Protein AF-A0A496NFC3-F1 (afdb_monomer)

Sequence (60 aa):
MYICKTLIDNQCTEWVVYESILDTLAITVEDAQLITLAMVSLMLLAFVGGLIGKQMLNTR

Solvent-accessible surface area (backbone atoms only — not comparable to full-atom values): 3653 Å² total; per-residue (Å²): 97,78,43,75,75,39,74,55,95,91,38,73,78,38,79,41,80,50,75,50,72,66,62,75,64,50,73,47,75,66,56,50,50,53,52,50,50,53,52,53,52,52,53,50,52,53,50,53,51,50,52,53,54,50,50,62,63,73,76,108

Secondary structure (DSSP, 8-state):
-EEEEEEETTEEEEEEE---HHHHS---HHHHHHHHHHHHHHHHHHHHHHHHHHHHHHT-

pLDDT: mean 83.83, std 10.62, range [52.5, 95.94]

Radius of gyration: 26.15 Å; Cα contacts (8 Å, |Δi|>4): 31; chains: 1; bounding box: 50×16×73 Å

Mean predicted aligned error: 12.0 Å

Structure (mmCIF, N/CA/C/O backbone):
data_AF-A0A496NFC3-F1
#
_entry.id   AF-A0A496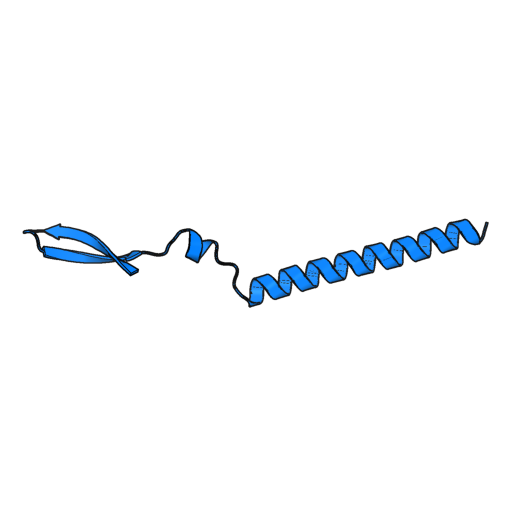NFC3-F1
#
loop_
_atom_site.group_PDB
_atom_site.id
_atom_site.type_symbol
_atom_site.label_atom_id
_atom_site.label_alt_id
_atom_site.label_comp_id
_atom_site.label_asym_id
_atom_site.label_entity_id
_atom_site.label_seq_id
_atom_site.pdbx_PDB_ins_code
_atom_site.Cartn_x
_atom_site.Cartn_y
_atom_site.Cartn_z
_atom_site.occupancy
_atom_site.B_iso_or_equiv
_atom_site.auth_seq_id
_atom_site.auth_comp_id
_atom_site.auth_asym_id
_atom_site.auth_atom_id
_atom_site.pdbx_PDB_model_num
ATOM 1 N N . MET A 1 1 ? 8.145 3.026 -21.394 1.00 68.94 1 MET A N 1
ATOM 2 C CA . MET A 1 1 ? 8.472 3.859 -22.582 1.00 68.94 1 MET A CA 1
ATOM 3 C C . MET A 1 1 ? 9.991 3.929 -22.680 1.00 68.94 1 MET A C 1
ATOM 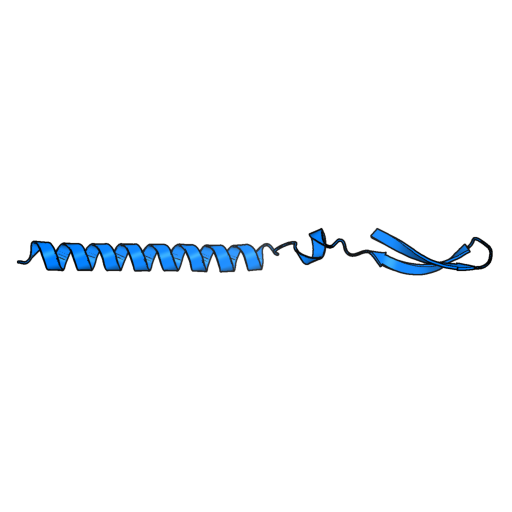5 O O . MET A 1 1 ? 10.607 4.013 -21.633 1.00 68.94 1 MET A O 1
ATOM 9 N N . TYR A 1 2 ? 10.619 3.819 -23.854 1.00 78.50 2 TYR A N 1
ATOM 10 C CA . TYR A 1 2 ? 12.089 3.878 -23.952 1.00 78.50 2 TYR A CA 1
ATOM 11 C C . TYR A 1 2 ? 12.532 5.272 -24.383 1.00 78.50 2 TYR A C 1
ATOM 13 O O . TYR A 1 2 ? 11.967 5.830 -25.322 1.00 78.50 2 TYR A O 1
ATOM 21 N N . ILE A 1 3 ? 13.532 5.823 -23.701 1.00 85.31 3 ILE A N 1
ATOM 22 C CA . ILE A 1 3 ? 14.158 7.094 -24.071 1.00 85.31 3 ILE A CA 1
ATOM 23 C C . ILE A 1 3 ? 15.595 6.858 -24.512 1.00 85.31 3 ILE A C 1
ATOM 25 O O . ILE A 1 3 ? 16.285 5.972 -24.002 1.00 85.31 3 ILE A O 1
ATOM 29 N N . CYS A 1 4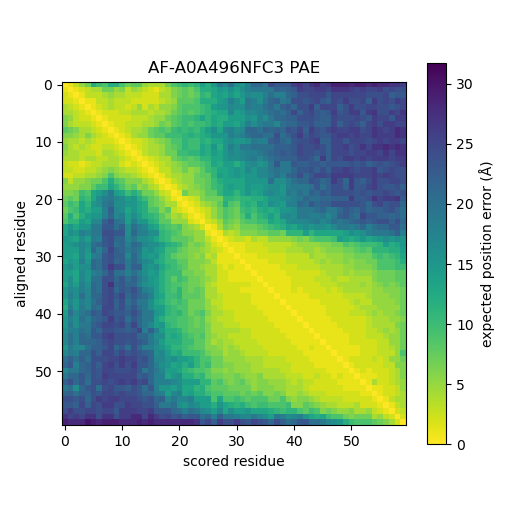 ? 16.040 7.661 -25.472 1.00 88.94 4 CYS A N 1
ATOM 30 C CA . CYS A 1 4 ? 17.424 7.641 -25.899 1.00 88.94 4 CYS A CA 1
ATOM 31 C C . CYS A 1 4 ? 18.298 8.340 -24.856 1.00 88.94 4 CYS A C 1
ATOM 33 O O . CYS A 1 4 ? 18.080 9.517 -24.565 1.00 88.94 4 CYS A O 1
ATOM 35 N N . LYS A 1 5 ? 19.284 7.632 -24.303 1.00 84.88 5 LYS A N 1
ATOM 36 C CA . LYS A 1 5 ? 20.234 8.191 -23.333 1.00 84.88 5 LYS A CA 1
ATOM 37 C C . LYS A 1 5 ? 21.488 8.734 -24.005 1.00 84.88 5 LYS A C 1
ATOM 39 O O . LYS A 1 5 ? 22.044 9.730 -23.551 1.00 84.88 5 LYS A O 1
ATOM 44 N N . THR A 1 6 ? 21.953 8.090 -25.072 1.00 85.56 6 THR A N 1
ATOM 45 C CA . THR A 1 6 ? 23.166 8.514 -25.780 1.00 85.56 6 THR A CA 1
ATOM 46 C C . THR A 1 6 ? 22.957 8.454 -27.280 1.00 85.56 6 THR A C 1
ATOM 48 O O . THR A 1 6 ? 22.432 7.477 -27.815 1.00 85.56 6 THR A O 1
ATOM 51 N N . LEU A 1 7 ? 23.357 9.541 -27.934 1.00 87.12 7 LEU A N 1
ATOM 52 C CA . LEU A 1 7 ? 23.111 9.814 -29.338 1.00 87.12 7 LEU A CA 1
ATOM 53 C C . LEU A 1 7 ? 24.466 10.100 -29.996 1.00 87.12 7 LEU A C 1
ATOM 55 O O . LEU A 1 7 ? 25.145 11.054 -29.618 1.00 87.12 7 LEU A O 1
ATOM 59 N N . ILE A 1 8 ? 24.878 9.241 -30.930 1.00 89.44 8 ILE A N 1
ATOM 60 C CA . ILE A 1 8 ? 26.153 9.326 -31.659 1.00 89.44 8 ILE A CA 1
ATOM 61 C C . ILE A 1 8 ? 25.822 9.276 -33.148 1.00 89.44 8 ILE A C 1
ATOM 63 O O . ILE A 1 8 ? 25.030 8.438 -33.568 1.00 89.44 8 ILE A O 1
ATOM 67 N N . ASP A 1 9 ? 26.370 10.201 -33.938 1.00 87.00 9 ASP A N 1
ATOM 68 C CA . ASP A 1 9 ? 26.113 10.302 -35.385 1.00 87.00 9 ASP A CA 1
ATOM 69 C C . ASP A 1 9 ? 24.619 10.285 -35.751 1.00 87.00 9 ASP A C 1
ATOM 71 O O . ASP A 1 9 ? 24.177 9.671 -36.721 1.00 87.00 9 ASP A O 1
ATOM 75 N N . ASN A 1 10 ? 23.818 10.981 -34.941 1.00 82.94 10 ASN A N 1
ATOM 76 C CA . ASN A 1 10 ? 22.367 11.074 -35.085 1.00 82.94 10 ASN A CA 1
ATOM 77 C C . ASN A 1 10 ? 21.609 9.735 -34.942 1.00 82.94 10 ASN A C 1
ATOM 79 O O . ASN A 1 10 ? 20.424 9.654 -35.267 1.00 82.94 10 ASN A O 1
ATOM 83 N N . GLN A 1 11 ? 22.272 8.692 -34.434 1.00 84.19 11 GLN A N 1
ATOM 84 C CA . GLN A 1 11 ? 21.677 7.405 -34.095 1.00 84.19 11 GLN A CA 1
ATOM 85 C C . GLN A 1 11 ? 21.700 7.191 -32.582 1.00 84.19 11 GLN A C 1
ATOM 87 O O . GLN A 1 11 ? 22.663 7.524 -31.890 1.00 84.19 11 GLN A O 1
ATOM 92 N N . CYS A 1 12 ? 20.612 6.634 -32.052 1.00 86.75 12 CYS A N 1
ATOM 93 C CA . CYS A 1 12 ? 20.552 6.297 -30.640 1.00 86.75 12 CYS A CA 1
ATOM 94 C C . CYS A 1 12 ? 21.303 4.990 -30.374 1.00 86.75 12 CYS A C 1
ATOM 96 O O . CYS A 1 12 ? 20.917 3.944 -30.899 1.00 86.75 12 CYS A O 1
ATOM 98 N N . THR A 1 13 ? 22.345 5.046 -29.546 1.00 86.19 13 THR A N 1
ATOM 99 C CA . THR A 1 13 ? 23.195 3.888 -29.227 1.00 86.19 13 THR A CA 1
ATOM 100 C C . THR A 1 13 ? 22.829 3.231 -27.900 1.00 86.19 13 THR A C 1
ATOM 102 O O . THR A 1 13 ? 23.088 2.047 -27.715 1.00 86.19 13 THR A O 1
ATOM 105 N N . GLU A 1 14 ? 22.211 3.973 -26.977 1.00 87.19 14 GLU A N 1
ATOM 106 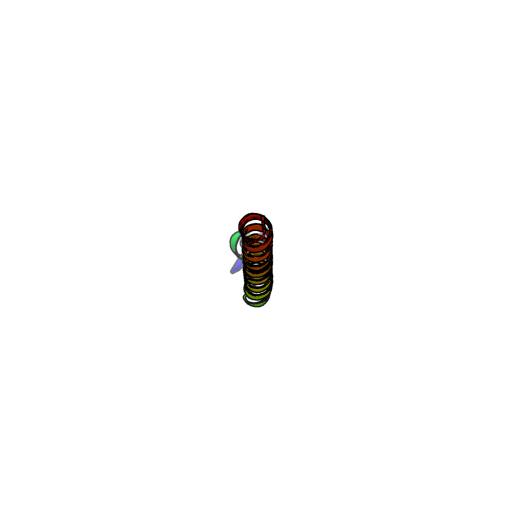C CA . GLU A 1 14 ? 21.797 3.467 -25.666 1.00 87.19 14 GLU A CA 1
ATOM 107 C C . GLU A 1 14 ? 20.344 3.865 -25.381 1.00 87.19 14 GLU A C 1
ATOM 109 O O . GLU A 1 14 ? 20.012 5.051 -25.302 1.00 87.19 14 GLU A O 1
ATOM 114 N N . TRP A 1 15 ? 19.483 2.860 -25.210 1.00 85.81 15 TRP A N 1
ATOM 115 C CA . TRP A 1 15 ? 18.080 3.027 -24.841 1.00 85.81 15 TRP A CA 1
ATOM 116 C C . TRP A 1 15 ? 17.890 2.670 -23.374 1.00 85.81 15 TRP A C 1
ATOM 118 O O . TRP A 1 15 ? 18.305 1.600 -22.933 1.00 85.81 15 TRP A O 1
ATOM 128 N N . VAL A 1 16 ? 17.225 3.545 -22.626 1.00 85.38 16 VAL A N 1
ATOM 129 C CA . VAL A 1 16 ? 16.892 3.307 -21.219 1.00 85.38 16 VAL A CA 1
ATOM 130 C C . VAL A 1 16 ? 15.382 3.253 -21.062 1.00 85.38 16 VAL A C 1
ATOM 132 O O . VAL A 1 16 ? 14.646 3.988 -21.726 1.00 85.38 16 VAL A O 1
ATOM 135 N N . VAL A 1 17 ? 14.916 2.356 -20.193 1.00 82.81 17 VAL A N 1
ATOM 136 C CA . VAL A 1 17 ? 13.512 2.312 -19.786 1.00 82.81 17 VAL A CA 1
ATOM 137 C C . VAL A 1 17 ? 13.227 3.581 -18.989 1.00 82.81 17 VAL A C 1
ATOM 139 O O . VAL A 1 17 ? 13.781 3.791 -17.915 1.00 82.81 17 VAL A O 1
ATOM 142 N N . TYR A 1 18 ? 12.379 4.445 -19.533 1.00 75.31 18 TYR A N 1
ATOM 143 C CA . TYR A 1 18 ? 11.782 5.527 -18.774 1.00 75.31 18 TYR A CA 1
ATOM 144 C C . TYR A 1 18 ? 10.666 4.943 -17.914 1.00 75.31 18 TYR A C 1
ATOM 146 O O . TYR A 1 18 ? 9.623 4.530 -18.439 1.00 75.31 18 TYR A O 1
ATOM 154 N N . GLU A 1 19 ? 10.917 4.908 -16.611 1.00 70.19 19 GLU A N 1
ATOM 155 C CA . GLU A 1 19 ? 9.901 4.717 -15.584 1.00 70.19 19 GLU A CA 1
ATOM 156 C C . GLU A 1 19 ? 9.423 6.103 -15.148 1.00 70.19 19 GLU A C 1
ATOM 158 O O . GLU A 1 19 ? 10.220 6.956 -14.746 1.00 70.19 19 GLU A O 1
ATOM 163 N N . SER A 1 20 ? 8.123 6.367 -15.291 1.00 67.69 20 SER A N 1
ATOM 164 C CA . SER A 1 20 ? 7.553 7.628 -14.830 1.00 67.69 20 SER A CA 1
ATOM 165 C C . SER A 1 20 ? 7.627 7.694 -13.305 1.00 67.69 20 SER A C 1
ATOM 167 O O . SER A 1 20 ? 7.438 6.690 -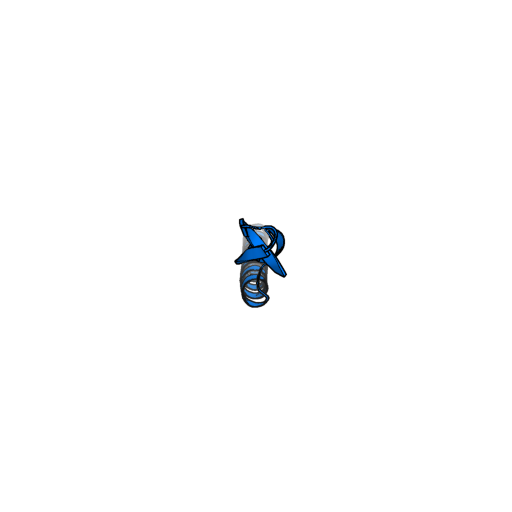12.623 1.00 67.69 20 SER A O 1
ATOM 169 N N . ILE A 1 21 ? 7.803 8.892 -12.742 1.00 64.56 21 ILE A N 1
ATOM 170 C CA . ILE A 1 21 ? 7.635 9.101 -11.292 1.00 64.56 21 ILE A CA 1
ATOM 171 C C . ILE A 1 21 ? 6.217 8.689 -10.853 1.00 64.56 21 ILE A C 1
ATOM 173 O O . ILE A 1 21 ? 6.013 8.250 -9.729 1.00 64.56 21 ILE A O 1
ATOM 177 N N . LEU A 1 22 ? 5.232 8.778 -11.755 1.00 60.97 22 LEU A N 1
ATOM 178 C CA . LEU A 1 22 ? 3.883 8.271 -11.500 1.00 60.97 22 LEU A CA 1
ATOM 179 C C . LEU A 1 22 ? 3.823 6.741 -11.432 1.00 60.97 22 LEU A C 1
ATOM 181 O O . LEU A 1 22 ? 3.003 6.232 -10.680 1.00 60.97 22 LEU A O 1
ATOM 185 N N . ASP A 1 23 ? 4.678 6.027 -12.168 1.00 63.94 23 ASP A N 1
ATOM 186 C CA . ASP A 1 23 ? 4.745 4.560 -12.126 1.00 63.94 23 ASP A CA 1
ATOM 187 C C . ASP A 1 23 ? 5.460 4.080 -10.856 1.00 63.94 23 ASP A C 1
ATOM 189 O O . ASP A 1 23 ? 5.099 3.052 -10.296 1.00 63.94 23 ASP A O 1
ATOM 193 N N . THR A 1 24 ? 6.430 4.846 -10.348 1.00 61.28 24 THR A N 1
ATOM 194 C CA . THR A 1 24 ? 7.093 4.548 -9.067 1.00 61.28 24 THR A CA 1
ATOM 195 C C . THR A 1 24 ? 6.266 4.964 -7.848 1.00 61.28 24 THR A C 1
ATOM 197 O O . THR A 1 24 ? 6.407 4.365 -6.786 1.00 61.28 24 THR A O 1
ATOM 200 N N . LEU A 1 25 ? 5.371 5.951 -7.988 1.00 61.03 25 LEU A N 1
ATOM 201 C CA . LEU A 1 25 ? 4.335 6.273 -6.996 1.00 61.03 25 LEU A CA 1
ATOM 202 C C . LEU A 1 25 ? 3.057 5.441 -7.159 1.00 61.03 25 LEU A C 1
ATOM 204 O O . LEU A 1 25 ? 2.141 5.582 -6.342 1.00 61.03 25 LEU A O 1
ATOM 208 N N . ALA A 1 26 ? 2.956 4.615 -8.202 1.00 70.00 26 ALA A N 1
ATOM 209 C CA . ALA A 1 26 ? 1.794 3.773 -8.409 1.00 70.00 26 ALA A CA 1
ATOM 210 C C . ALA A 1 26 ? 1.749 2.729 -7.292 1.00 70.00 26 ALA A C 1
ATOM 212 O O . ALA A 1 26 ? 2.462 1.729 -7.310 1.00 70.00 26 ALA A O 1
ATOM 213 N N . ILE A 1 27 ? 0.894 2.983 -6.302 1.00 73.19 27 ILE A N 1
ATOM 214 C CA . ILE A 1 27 ? 0.516 1.989 -5.305 1.00 73.19 27 ILE A CA 1
ATOM 215 C C . ILE A 1 27 ? -0.010 0.766 -6.053 1.00 73.19 27 ILE A C 1
ATOM 217 O O . ILE A 1 27 ? -0.920 0.870 -6.884 1.00 73.19 27 ILE A O 1
ATOM 221 N N . THR A 1 28 ? 0.575 -0.395 -5.771 1.00 80.12 28 THR A N 1
ATOM 222 C CA . THR A 1 28 ? 0.075 -1.644 -6.335 1.00 80.12 28 THR A CA 1
ATOM 223 C C . THR A 1 28 ? -1.294 -1.968 -5.732 1.00 80.12 28 THR A C 1
ATOM 225 O O . THR A 1 28 ? -1.670 -1.475 -4.665 1.00 80.12 28 THR A O 1
ATOM 228 N N . VAL A 1 29 ? -2.075 -2.816 -6.406 1.00 79.00 29 V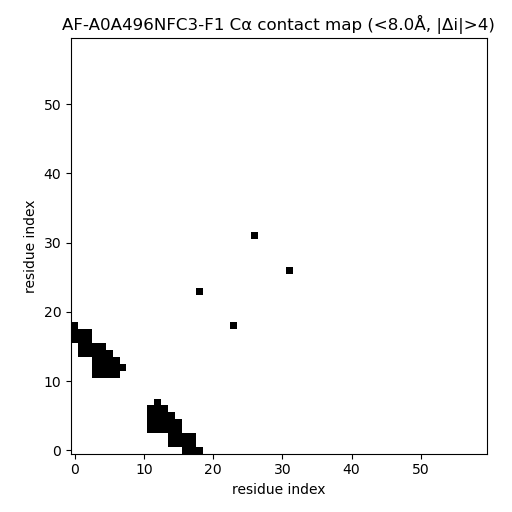AL A N 1
ATOM 229 C CA . VAL A 1 29 ? -3.381 -3.255 -5.878 1.00 79.00 29 VAL A CA 1
ATOM 230 C C . VAL A 1 29 ? -3.219 -3.954 -4.521 1.00 79.00 29 VAL A C 1
ATOM 232 O O . VAL A 1 29 ? -4.075 -3.808 -3.651 1.00 79.00 29 VAL A O 1
ATOM 235 N N . GLU A 1 30 ? -2.112 -4.668 -4.323 1.00 84.00 30 GLU A N 1
ATOM 236 C CA . GLU A 1 30 ? -1.778 -5.342 -3.067 1.00 84.00 30 GLU A CA 1
ATOM 237 C C . GLU A 1 30 ? -1.486 -4.337 -1.941 1.00 84.00 30 GLU A C 1
ATOM 239 O O . GLU A 1 30 ? -2.075 -4.429 -0.861 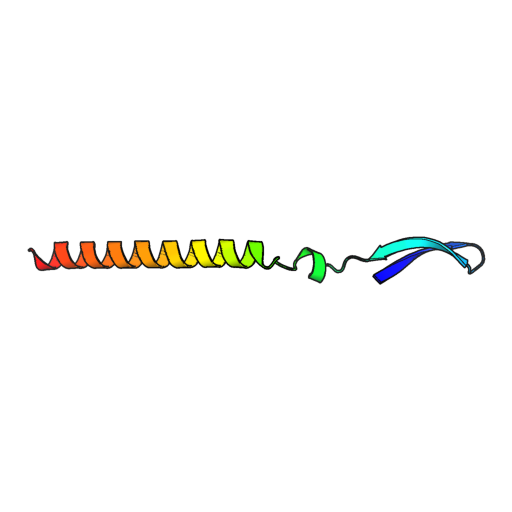1.00 84.00 30 GLU A O 1
ATOM 244 N N . ASP A 1 31 ? -0.685 -3.304 -2.218 1.00 84.81 31 ASP A N 1
ATOM 245 C CA . ASP A 1 31 ? -0.409 -2.229 -1.257 1.00 84.81 31 ASP A CA 1
ATOM 246 C C . ASP A 1 31 ? -1.695 -1.485 -0.862 1.00 84.8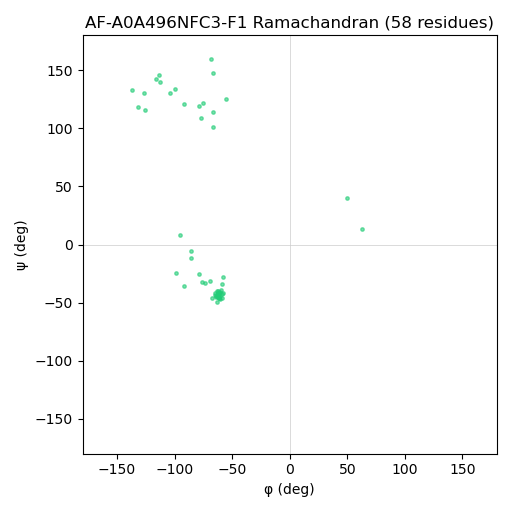1 31 ASP A C 1
ATOM 248 O O . ASP A 1 31 ? -1.933 -1.203 0.317 1.00 84.81 31 ASP A O 1
ATOM 252 N N . ALA A 1 32 ? -2.578 -1.218 -1.830 1.00 82.38 32 ALA A N 1
ATOM 253 C CA . ALA A 1 32 ? -3.873 -0.594 -1.572 1.00 82.38 32 ALA A CA 1
ATOM 254 C C . ALA A 1 32 ? -4.759 -1.457 -0.658 1.00 82.38 32 ALA A C 1
ATOM 256 O O . ALA A 1 32 ? -5.435 -0.929 0.233 1.00 82.38 32 ALA A O 1
ATOM 257 N N . GLN A 1 33 ? -4.756 -2.782 -0.843 1.00 86.50 33 GLN A N 1
ATOM 258 C CA . GLN A 1 33 ? -5.504 -3.712 0.008 1.00 86.50 33 GLN A CA 1
ATOM 259 C C . GLN A 1 33 ? -4.975 -3.720 1.444 1.00 86.50 33 GLN A C 1
ATOM 261 O O . GLN A 1 33 ? -5.774 -3.652 2.380 1.00 86.50 33 GLN A O 1
ATOM 266 N N . LEU A 1 34 ? -3.652 -3.737 1.629 1.00 89.06 34 LEU A N 1
ATOM 267 C CA . LEU A 1 34 ? -3.026 -3.690 2.953 1.00 89.06 34 LEU A CA 1
ATOM 268 C C . LEU A 1 34 ? -3.353 -2.389 3.694 1.00 89.06 34 LEU A C 1
ATOM 270 O O . LEU A 1 34 ? -3.734 -2.426 4.866 1.00 89.06 34 LEU A O 1
ATOM 274 N N . ILE A 1 35 ? -3.282 -1.246 3.005 1.00 89.25 35 ILE A N 1
ATOM 275 C CA . ILE A 1 35 ? -3.655 0.058 3.575 1.00 89.25 35 ILE A CA 1
ATOM 276 C C . ILE A 1 35 ? -5.134 0.065 3.969 1.00 89.25 35 ILE A C 1
ATOM 278 O O . ILE A 1 35 ? -5.484 0.480 5.075 1.00 89.25 35 ILE A O 1
ATOM 282 N N . THR A 1 36 ? -6.006 -0.444 3.098 1.00 91.12 36 THR A N 1
ATOM 283 C CA . THR A 1 36 ? -7.448 -0.505 3.370 1.00 91.12 36 THR A CA 1
ATOM 284 C C . THR A 1 36 ? -7.745 -1.383 4.586 1.00 91.12 36 THR A C 1
ATOM 286 O O . THR A 1 36 ? -8.519 -0.990 5.460 1.00 91.12 36 THR A O 1
ATOM 289 N N . LEU A 1 37 ? -7.090 -2.542 4.696 1.00 93.50 37 LEU A N 1
ATOM 290 C CA . LEU A 1 37 ? -7.237 -3.439 5.840 1.00 93.50 37 LEU A CA 1
ATOM 291 C C . LEU A 1 37 ? -6.780 -2.769 7.143 1.00 93.50 37 LEU A C 1
ATOM 293 O O . LEU A 1 37 ? -7.486 -2.828 8.153 1.00 93.50 37 LEU A O 1
ATOM 297 N N . ALA A 1 38 ? -5.634 -2.083 7.109 1.00 92.44 38 ALA A N 1
ATOM 298 C CA . ALA A 1 38 ? -5.125 -1.329 8.249 1.00 92.44 38 ALA A CA 1
ATOM 299 C C . ALA A 1 38 ? -6.124 -0.247 8.695 1.00 92.44 38 ALA A C 1
ATOM 301 O O . ALA A 1 38 ? -6.447 -0.159 9.883 1.00 92.44 38 ALA A O 1
ATOM 302 N N . MET A 1 39 ? -6.691 0.517 7.757 1.00 94.69 39 MET A N 1
ATOM 303 C CA . MET A 1 39 ? -7.693 1.545 8.061 1.00 94.69 39 MET A CA 1
ATOM 304 C C . MET A 1 39 ? -8.960 0.960 8.693 1.00 94.69 39 MET A C 1
ATOM 306 O O . MET A 1 39 ? -9.429 1.475 9.709 1.00 94.69 39 MET A O 1
ATOM 310 N N . VAL A 1 40 ? -9.492 -0.137 8.145 1.00 95.38 40 VAL A N 1
ATOM 311 C CA . VAL A 1 40 ? -10.682 -0.804 8.700 1.00 95.38 40 VAL A CA 1
ATOM 312 C C . VAL A 1 40 ? -10.407 -1.320 10.114 1.00 95.38 40 VAL A C 1
ATOM 314 O O . VAL A 1 40 ? -11.236 -1.135 11.006 1.00 95.38 40 VAL A O 1
ATOM 317 N N . SER A 1 41 ? -9.230 -1.902 10.360 1.00 94.69 41 SER A N 1
ATOM 318 C CA . SER A 1 41 ? -8.860 -2.391 11.694 1.00 94.69 41 SER A CA 1
ATOM 319 C C . SER A 1 41 ? -8.813 -1.272 12.742 1.00 94.69 41 SER A C 1
ATOM 321 O O . SER A 1 41 ? -9.342 -1.431 13.843 1.00 94.69 41 SER A O 1
ATOM 323 N N . LEU A 1 42 ? -8.270 -0.104 12.382 1.00 95.38 42 LEU A N 1
ATOM 324 C CA . LEU A 1 42 ? -8.220 1.068 13.257 1.00 95.38 42 LEU A CA 1
ATOM 325 C C . LEU A 1 42 ? -9.619 1.601 13.571 1.00 95.38 42 LEU A C 1
ATOM 327 O O . LEU A 1 42 ? -9.911 1.920 14.725 1.00 95.38 42 LEU A O 1
ATOM 331 N N . MET A 1 43 ? -10.503 1.655 12.571 1.00 95.19 43 MET A N 1
ATOM 332 C CA . MET A 1 43 ? -11.894 2.069 12.771 1.00 95.19 43 MET A CA 1
ATOM 333 C C . MET A 1 43 ? -12.632 1.131 13.731 1.00 95.19 43 MET A C 1
ATOM 335 O O . MET A 1 43 ? -13.350 1.600 14.615 1.00 95.19 43 MET A O 1
ATOM 339 N N . LEU A 1 44 ? -12.423 -0.183 13.604 1.00 95.94 44 LEU A N 1
ATOM 340 C CA . LEU A 1 44 ? -13.019 -1.170 14.505 1.00 95.94 44 LEU A CA 1
ATOM 341 C C . LEU A 1 44 ? -12.514 -1.008 15.943 1.00 95.94 44 LEU A C 1
ATOM 343 O O . LEU A 1 44 ? -13.320 -1.008 16.873 1.00 95.94 44 LEU A O 1
ATOM 347 N N . LEU A 1 45 ? -11.207 -0.810 16.136 1.00 95.56 45 LEU A N 1
ATOM 348 C CA . LEU A 1 45 ? -10.632 -0.569 17.463 1.00 95.56 45 LEU A CA 1
ATOM 349 C C . LEU A 1 45 ? -11.197 0.702 18.107 1.00 95.56 45 LEU A C 1
ATOM 351 O O . LEU A 1 45 ? -11.595 0.678 19.273 1.00 95.56 45 LEU A O 1
ATOM 355 N N . ALA A 1 46 ? -11.292 1.794 17.343 1.00 93.88 46 ALA A N 1
ATOM 356 C CA . ALA A 1 46 ? -11.879 3.044 17.817 1.00 93.88 46 ALA A CA 1
ATOM 357 C C . ALA A 1 46 ? -13.360 2.874 18.197 1.00 93.88 46 ALA A C 1
ATOM 359 O O . ALA A 1 46 ? -13.798 3.373 19.235 1.00 93.88 46 ALA A O 1
ATOM 360 N N . PHE A 1 47 ? -14.125 2.127 17.395 1.00 95.31 47 PHE A N 1
ATOM 361 C CA . PHE A 1 47 ? -15.530 1.835 17.672 1.00 95.31 47 PHE A CA 1
ATOM 362 C C . PHE A 1 47 ? -15.710 1.030 18.966 1.00 95.31 47 PHE A C 1
ATOM 364 O O . PHE A 1 47 ? -16.491 1.426 19.833 1.00 95.31 47 PHE A O 1
ATOM 371 N N . VAL A 1 48 ? -14.954 -0.060 19.136 1.00 94.75 48 VAL A N 1
ATOM 372 C CA . VAL A 1 48 ? -15.004 -0.894 20.349 1.00 94.75 48 VAL A CA 1
ATOM 373 C C . VAL A 1 48 ? -14.587 -0.089 21.580 1.00 94.75 48 VAL A C 1
ATOM 375 O O . VAL A 1 48 ? -15.286 -0.122 22.592 1.00 94.75 48 VAL A O 1
ATOM 378 N N . GLY A 1 49 ? -13.508 0.694 21.488 1.00 93.31 49 GLY A N 1
ATOM 379 C CA . GLY A 1 49 ? -13.083 1.587 22.568 1.00 93.31 49 GLY A CA 1
ATOM 380 C C . GLY A 1 49 ? -14.169 2.596 22.957 1.00 93.31 49 GLY A C 1
ATOM 381 O O . GLY A 1 49 ? -14.442 2.788 24.142 1.00 93.31 49 GLY A O 1
ATOM 382 N N . GLY A 1 50 ? -14.859 3.177 21.971 1.00 92.88 50 GLY A N 1
ATOM 383 C CA . GLY A 1 50 ? -15.992 4.075 22.198 1.00 92.88 50 GLY A CA 1
ATOM 384 C C . GLY A 1 50 ? -17.181 3.397 22.888 1.00 92.88 50 GLY A C 1
ATOM 385 O O . GLY A 1 50 ? -17.789 3.988 23.783 1.00 92.88 50 GLY A O 1
ATOM 386 N N . LEU A 1 51 ? -17.500 2.151 22.523 1.00 94.19 51 LEU A N 1
ATOM 387 C CA . LEU A 1 51 ? -18.543 1.368 23.195 1.00 94.19 51 LEU A CA 1
ATOM 388 C C . LEU A 1 51 ? -18.182 1.070 24.652 1.00 94.19 51 LEU A C 1
ATOM 390 O O . LEU A 1 51 ? -19.021 1.262 25.531 1.00 94.19 51 LEU A O 1
ATOM 394 N N . ILE A 1 52 ? -16.941 0.653 24.918 1.00 92.25 52 ILE A N 1
ATOM 395 C CA . ILE A 1 52 ? -16.454 0.396 26.281 1.00 92.25 52 ILE A CA 1
ATOM 396 C C . ILE A 1 52 ? -16.530 1.677 27.120 1.00 92.25 52 ILE A C 1
ATOM 398 O O . ILE A 1 52 ? -17.073 1.655 28.224 1.00 92.25 52 ILE A O 1
ATOM 402 N N . GLY A 1 53 ? -16.061 2.807 26.581 1.00 91.00 53 GLY A N 1
ATOM 403 C CA . GLY A 1 53 ? -16.128 4.100 27.265 1.00 91.00 53 GLY A CA 1
ATOM 404 C C . GLY A 1 53 ? -17.562 4.515 27.602 1.00 91.00 53 GLY A C 1
ATOM 405 O O . GLY A 1 53 ? -17.837 4.944 28.722 1.00 91.00 53 GLY A O 1
ATOM 406 N N . LYS A 1 54 ? -18.505 4.316 26.671 1.00 90.69 54 LYS A N 1
ATOM 407 C CA . LYS A 1 54 ? -19.932 4.550 26.932 1.00 90.69 54 LYS A CA 1
ATOM 408 C C . LYS A 1 54 ? -20.473 3.658 28.045 1.00 90.69 54 LYS A C 1
ATOM 410 O O . LYS A 1 54 ? -21.158 4.166 28.924 1.00 90.69 54 LYS A O 1
ATOM 415 N N . GLN A 1 55 ? -20.160 2.362 28.035 1.00 89.19 55 GLN A N 1
ATOM 416 C CA . GLN A 1 55 ? -20.601 1.437 29.085 1.00 89.19 55 GLN A CA 1
ATOM 417 C C . GLN A 1 55 ? -20.069 1.854 30.461 1.00 89.19 55 GLN A C 1
ATOM 419 O O . GLN A 1 55 ? -20.834 1.915 31.419 1.00 89.19 55 GLN A O 1
ATOM 424 N N . MET A 1 56 ? -18.792 2.233 30.561 1.00 87.44 56 MET A N 1
ATOM 425 C CA . MET A 1 56 ? -18.205 2.708 31.821 1.00 87.44 56 MET A CA 1
ATOM 426 C C . MET A 1 56 ? -18.906 3.955 32.375 1.00 87.44 56 MET A C 1
ATOM 428 O O . MET A 1 56 ? -19.103 4.052 33.583 1.00 87.44 56 MET A O 1
ATOM 432 N N . LEU A 1 57 ? -19.307 4.891 31.510 1.00 86.94 57 LEU A N 1
ATOM 433 C CA . LEU A 1 57 ? -20.039 6.093 31.921 1.00 86.94 57 LEU A CA 1
ATOM 434 C C . LEU A 1 57 ? -21.493 5.803 32.310 1.00 86.94 57 LEU A C 1
ATOM 436 O O . LEU A 1 57 ? -22.020 6.471 33.188 1.00 86.94 57 LEU A O 1
ATOM 440 N N . ASN A 1 58 ? -22.132 4.820 31.672 1.00 80.69 58 ASN A N 1
ATOM 441 C CA . ASN A 1 58 ? -23.542 4.490 31.895 1.00 80.69 58 ASN A CA 1
ATOM 442 C C . ASN A 1 58 ? -23.769 3.532 33.082 1.00 80.69 58 ASN A C 1
ATOM 444 O O . ASN A 1 58 ? -24.907 3.327 33.490 1.00 80.69 58 ASN A O 1
ATOM 448 N N . THR A 1 59 ? -22.700 2.923 33.610 1.00 70.56 59 THR A N 1
ATOM 449 C CA . THR A 1 59 ? -22.732 2.025 34.785 1.00 70.56 59 THR A CA 1
ATOM 450 C C . THR A 1 59 ? -22.409 2.772 36.095 1.00 70.56 59 THR A C 1
ATOM 452 O O . THR A 1 59 ? -22.215 2.145 37.135 1.00 70.56 59 THR A O 1
ATOM 455 N N . ARG A 1 60 ? -22.320 4.107 36.054 1.00 52.50 60 ARG A N 1
ATOM 456 C CA . ARG A 1 60 ? -22.104 4.995 37.206 1.00 52.50 60 ARG A CA 1
ATOM 457 C C . ARG A 1 60 ? -23.370 5.780 37.516 1.00 52.50 60 ARG A C 1
ATOM 459 O O . ARG A 1 60 ? -23.594 6.025 38.719 1.00 52.50 60 ARG A O 1
#

Foldseek 3Di:
DWDQPDADPNDRPDIDDDDD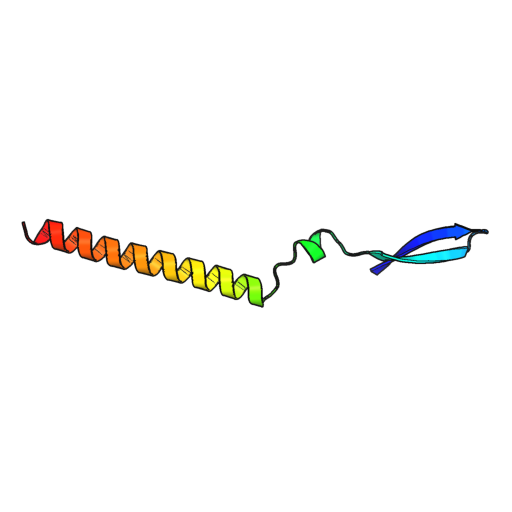PVNVVPQDPVNVVVVVVVVVVVVVVVVVVVVVVVVVVVVD